Protein AF-A0A9C7PN88-F1 (afdb_monomer_lite)

pLDDT: mean 85.91, std 11.96, range [39.34, 94.69]

Sequence (88 aa):
MVFLAIEAALATATRKRNREDIEVRVSIDQETGDYEAFRQWEIVDDDADLESPTSQMTWLLQYQLSGVAHEVGGFVEEPLEVWQSLAQ

Structure (mmCIF, N/CA/C/O backbone):
data_AF-A0A9C7PN88-F1
#
_entry.id   AF-A0A9C7PN88-F1
#
loop_
_atom_site.group_PDB
_atom_site.id
_atom_site.type_symbol
_atom_site.label_atom_id
_atom_site.label_alt_id
_atom_site.label_comp_id
_atom_site.label_asym_id
_atom_site.label_entity_id
_atom_site.label_seq_id
_atom_site.pdbx_PDB_ins_code
_atom_site.Cartn_x
_atom_site.Cartn_y
_atom_site.Cartn_z
_atom_site.occupancy
_atom_site.B_iso_or_equiv
_atom_site.auth_seq_id
_atom_site.auth_comp_id
_atom_site.auth_asym_id
_atom_site.auth_atom_id
_atom_site.pdbx_PDB_model_num
ATOM 1 N N . MET A 1 1 ? -16.063 12.570 -0.872 1.00 63.72 1 MET A N 1
ATOM 2 C CA . MET A 1 1 ? -14.861 13.402 -0.611 1.00 63.72 1 MET A CA 1
ATOM 3 C C . MET A 1 1 ? -14.363 13.317 0.832 1.00 63.72 1 MET A C 1
ATOM 5 O O . MET A 1 1 ? -13.159 13.399 1.006 1.00 63.72 1 MET A O 1
ATOM 9 N N . VAL A 1 2 ? -15.220 13.127 1.849 1.00 81.81 2 VAL A N 1
ATOM 10 C CA . VAL A 1 2 ? -14.772 13.017 3.257 1.00 81.81 2 VAL A CA 1
ATOM 11 C C . VAL A 1 2 ? -13.895 11.781 3.498 1.00 81.81 2 VAL A C 1
ATOM 13 O O . VAL A 1 2 ? -12.788 11.929 4.000 1.00 81.81 2 VAL A O 1
ATOM 16 N N . PHE A 1 3 ? -14.333 10.593 3.070 1.00 84.00 3 PHE A N 1
ATOM 17 C CA . PHE A 1 3 ? -13.578 9.351 3.285 1.00 84.00 3 PHE A CA 1
ATOM 18 C C . PHE A 1 3 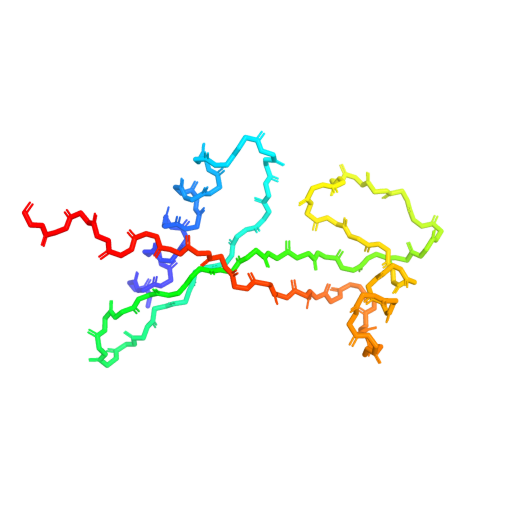? -12.191 9.362 2.637 1.00 84.00 3 PHE A C 1
ATOM 20 O O . PHE A 1 3 ? -11.226 9.094 3.332 1.00 84.00 3 PHE A O 1
ATOM 27 N N . LEU A 1 4 ? -12.064 9.829 1.389 1.00 87.00 4 LEU A N 1
ATOM 28 C CA . LEU A 1 4 ? -10.765 9.960 0.706 1.00 87.00 4 LEU A CA 1
ATOM 29 C C . LEU A 1 4 ? -9.740 10.783 1.507 1.00 87.00 4 LEU A C 1
ATOM 31 O O . LEU A 1 4 ? -8.561 10.444 1.563 1.00 87.00 4 LEU A O 1
ATOM 35 N N . ALA A 1 5 ? -10.180 11.876 2.138 1.00 91.19 5 ALA A N 1
ATOM 36 C CA . ALA A 1 5 ? -9.296 12.701 2.957 1.00 91.19 5 ALA A CA 1
ATOM 37 C C . ALA A 1 5 ? -8.889 11.988 4.258 1.00 91.19 5 ALA A C 1
ATOM 39 O O . ALA A 1 5 ? -7.747 12.120 4.700 1.00 91.19 5 ALA A O 1
ATOM 40 N N . ILE A 1 6 ? -9.806 11.224 4.857 1.00 90.44 6 ILE A N 1
ATOM 41 C CA . ILE A 1 6 ? -9.542 10.435 6.066 1.00 90.44 6 ILE A CA 1
ATOM 42 C C . ILE A 1 6 ? -8.609 9.262 5.743 1.00 90.44 6 ILE A C 1
ATOM 44 O O . ILE A 1 6 ? -7.632 9.063 6.457 1.00 90.44 6 ILE A O 1
ATOM 48 N N . GLU A 1 7 ? -8.842 8.544 4.646 1.00 91.94 7 GLU A N 1
ATOM 49 C CA . GLU A 1 7 ? -7.976 7.474 4.138 1.00 91.94 7 GLU A CA 1
ATOM 50 C C . GLU A 1 7 ? -6.556 7.984 3.900 1.00 91.94 7 GLU A C 1
ATOM 52 O O . GLU A 1 7 ? -5.600 7.403 4.410 1.00 91.94 7 GLU A O 1
ATOM 57 N N . ALA A 1 8 ? -6.402 9.122 3.214 1.00 90.94 8 ALA A N 1
ATOM 58 C CA . ALA A 1 8 ? -5.094 9.731 2.982 1.00 90.94 8 ALA A CA 1
ATOM 59 C C . ALA A 1 8 ? -4.389 10.138 4.291 1.00 90.94 8 ALA A C 1
ATOM 61 O O . ALA A 1 8 ? -3.170 9.975 4.435 1.00 90.94 8 ALA A O 1
ATOM 62 N N . ALA A 1 9 ? -5.145 10.655 5.266 1.00 91.31 9 ALA A N 1
ATOM 63 C CA . ALA A 1 9 ? -4.612 11.009 6.577 1.00 91.31 9 ALA A CA 1
ATOM 64 C C . ALA A 1 9 ? -4.167 9.768 7.369 1.00 91.31 9 ALA A C 1
ATOM 66 O O . ALA A 1 9 ? -3.063 9.762 7.919 1.00 91.31 9 ALA A O 1
ATOM 67 N N . LEU A 1 10 ? -4.988 8.713 7.391 1.00 90.00 10 LEU A N 1
ATOM 68 C CA . LEU A 1 10 ? -4.679 7.439 8.043 1.00 90.00 10 LEU A CA 1
ATOM 69 C C . LEU A 1 10 ? -3.478 6.760 7.383 1.00 90.00 10 LEU A C 1
ATOM 71 O O . LEU A 1 10 ? -2.552 6.371 8.090 1.00 90.00 10 LEU A O 1
ATOM 75 N N . ALA A 1 11 ? -3.429 6.708 6.051 1.00 90.69 11 ALA A N 1
ATOM 76 C CA . ALA A 1 11 ? -2.285 6.200 5.300 1.00 90.69 11 ALA A CA 1
ATOM 77 C C . ALA A 1 11 ? -0.999 6.932 5.699 1.00 90.69 11 ALA A C 1
ATOM 79 O O . ALA A 1 11 ? -0.013 6.307 6.078 1.00 90.69 11 ALA A O 1
ATOM 80 N N . THR A 1 12 ? -1.030 8.267 5.732 1.00 89.12 12 THR A N 1
ATOM 81 C CA . THR A 1 12 ? 0.124 9.078 6.148 1.00 89.12 12 THR A CA 1
ATOM 82 C C . THR A 1 12 ? 0.539 8.805 7.596 1.00 89.12 12 THR A C 1
ATOM 84 O O . THR A 1 12 ? 1.733 8.745 7.894 1.00 89.12 12 THR A O 1
ATOM 87 N N . ALA A 1 13 ? -0.420 8.646 8.510 1.00 88.81 13 ALA A N 1
ATOM 88 C CA . ALA A 1 13 ? -0.134 8.327 9.905 1.00 88.81 13 ALA A CA 1
ATOM 89 C C . ALA A 1 13 ? 0.490 6.929 10.057 1.00 88.81 13 ALA A C 1
ATOM 91 O O . ALA A 1 13 ? 1.454 6.773 10.808 1.00 88.81 13 ALA A O 1
ATOM 92 N N . THR A 1 14 ? -0.017 5.938 9.322 1.00 86.69 14 THR A N 1
ATOM 93 C CA . THR A 1 14 ? 0.510 4.568 9.301 1.00 86.69 14 THR A CA 1
ATOM 94 C C . THR A 1 14 ? 1.907 4.521 8.690 1.00 86.69 14 THR A C 1
ATOM 96 O O . THR A 1 14 ? 2.801 3.937 9.300 1.00 86.69 14 THR A O 1
ATOM 99 N N . ARG A 1 15 ? 2.147 5.222 7.570 1.00 87.19 15 ARG A N 1
ATOM 100 C CA . ARG A 1 15 ? 3.489 5.370 6.982 1.00 87.19 15 ARG A CA 1
ATOM 101 C C . ARG A 1 15 ? 4.486 5.924 7.990 1.00 87.19 15 ARG A C 1
ATOM 103 O O . ARG A 1 15 ? 5.497 5.293 8.242 1.00 87.19 15 ARG A O 1
ATOM 110 N N . LYS A 1 16 ? 4.160 7.037 8.659 1.00 84.81 16 LYS A N 1
ATOM 111 C CA . LYS A 1 16 ? 5.042 7.665 9.665 1.00 84.81 16 LYS A CA 1
ATOM 112 C C . LYS A 1 16 ? 5.360 6.774 10.868 1.00 84.81 16 LYS A C 1
ATOM 114 O O . LYS A 1 16 ? 6.372 6.989 11.530 1.00 84.81 16 LYS A O 1
ATOM 119 N N . ARG A 1 17 ? 4.475 5.834 11.209 1.00 81.94 17 ARG A N 1
ATOM 120 C CA . ARG A 1 17 ? 4.707 4.872 12.297 1.00 81.94 17 ARG A CA 1
ATOM 121 C C . ARG A 1 17 ? 5.667 3.758 11.880 1.00 81.94 17 ARG A C 1
ATOM 123 O O . ARG A 1 17 ? 6.371 3.236 12.743 1.00 81.94 17 ARG A O 1
ATOM 130 N N . ASN A 1 18 ? 5.723 3.437 10.591 1.00 79.75 18 ASN A N 1
ATOM 131 C CA . ASN A 1 18 ? 6.677 2.489 10.036 1.00 79.75 18 ASN A CA 1
ATOM 132 C C . ASN A 1 18 ? 8.003 3.188 9.726 1.00 79.75 18 ASN A C 1
ATOM 134 O O . ASN A 1 18 ? 8.054 4.240 9.100 1.00 79.75 18 ASN A O 1
ATOM 138 N N . ARG A 1 19 ? 9.110 2.605 10.189 1.00 71.62 19 ARG A N 1
ATOM 139 C CA . ARG A 1 19 ? 10.449 3.203 10.031 1.00 71.62 19 ARG A CA 1
ATOM 140 C C . ARG A 1 19 ? 11.022 3.049 8.624 1.00 71.62 19 ARG A C 1
ATOM 142 O O . ARG A 1 19 ? 12.024 3.680 8.315 1.00 71.62 19 ARG A O 1
ATOM 149 N N . GLU A 1 20 ? 10.405 2.197 7.819 1.00 77.88 20 GLU A N 1
ATOM 150 C CA . GLU A 1 20 ? 10.902 1.763 6.516 1.00 77.88 20 GLU A CA 1
ATOM 151 C C . GLU A 1 20 ? 10.341 2.597 5.354 1.00 77.88 20 GLU A C 1
ATOM 153 O O . GLU A 1 20 ? 10.558 2.233 4.213 1.00 77.88 20 GLU A O 1
ATOM 158 N N . ASP A 1 21 ? 9.631 3.703 5.609 1.00 82.19 21 ASP A N 1
ATOM 159 C CA . ASP A 1 21 ? 9.055 4.565 4.554 1.00 82.19 21 ASP A CA 1
ATOM 160 C C . ASP A 1 21 ? 8.267 3.768 3.496 1.00 82.19 21 ASP A C 1
ATOM 162 O O . ASP A 1 21 ? 8.455 3.891 2.292 1.00 82.19 21 A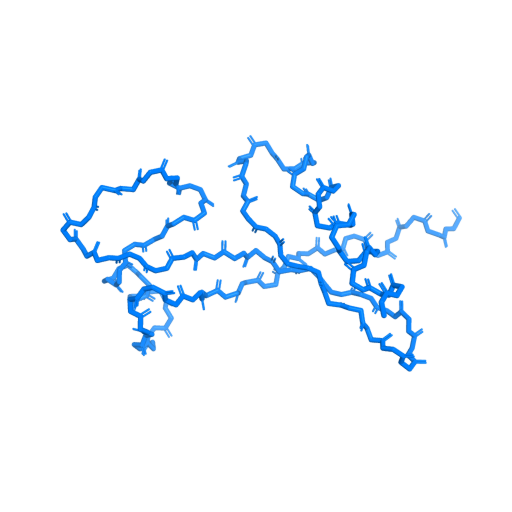SP A O 1
ATOM 166 N N . ILE A 1 22 ? 7.425 2.852 3.971 1.00 90.38 22 ILE A N 1
ATOM 167 C CA . ILE A 1 22 ? 6.601 2.013 3.101 1.00 90.38 22 ILE A CA 1
ATOM 168 C C . ILE A 1 22 ? 5.485 2.838 2.459 1.00 90.38 22 ILE A C 1
ATOM 170 O O . ILE A 1 22 ? 5.017 3.811 3.055 1.00 90.38 22 ILE A O 1
ATOM 174 N N . GLU A 1 23 ? 4.965 2.384 1.319 1.00 93.31 23 GLU A N 1
ATOM 175 C CA . GLU A 1 23 ? 3.702 2.908 0.806 1.00 93.31 23 GLU A CA 1
ATOM 176 C C . GLU A 1 23 ? 2.499 2.198 1.421 1.00 93.31 23 GLU A C 1
ATOM 178 O O . GLU A 1 23 ? 2.509 0.986 1.647 1.00 93.31 23 GLU A O 1
ATOM 183 N N . VAL A 1 24 ? 1.463 2.979 1.739 1.00 92.88 24 VAL A N 1
ATOM 184 C CA . VAL A 1 24 ? 0.264 2.491 2.433 1.00 92.88 24 VAL A CA 1
ATOM 185 C C . VAL A 1 24 ? -0.987 3.042 1.773 1.00 92.88 24 VAL A C 1
ATOM 187 O O . VAL A 1 24 ? -1.132 4.257 1.625 1.00 92.88 24 VAL A O 1
ATOM 190 N N . ARG A 1 25 ? -1.940 2.154 1.489 1.00 93.31 25 ARG A N 1
ATOM 191 C CA . ARG A 1 25 ? -3.325 2.506 1.173 1.00 93.31 25 ARG A CA 1
ATOM 192 C C . ARG A 1 25 ? -4.221 2.167 2.351 1.00 93.31 25 ARG A C 1
ATOM 194 O O . ARG A 1 25 ? -4.055 1.135 2.992 1.00 93.31 25 ARG A O 1
ATOM 201 N N . VAL A 1 26 ? -5.185 3.035 2.622 1.00 92.81 26 VAL A N 1
ATOM 202 C CA . VAL A 1 26 ? -6.272 2.759 3.563 1.00 92.81 26 VAL A CA 1
ATOM 203 C C . VAL A 1 26 ? -7.577 2.762 2.787 1.00 92.81 26 VAL A C 1
ATOM 205 O O . VAL A 1 26 ? -7.765 3.609 1.916 1.00 92.81 26 VAL A O 1
ATOM 208 N N . SER A 1 27 ? -8.445 1.806 3.095 1.00 92.81 27 SER A N 1
ATOM 209 C CA . SER A 1 27 ? -9.793 1.705 2.544 1.00 92.81 27 SER A CA 1
ATOM 210 C C . SER A 1 27 ? -10.780 1.725 3.700 1.00 92.81 27 SER A C 1
ATOM 212 O O . SER A 1 27 ? -10.631 0.933 4.629 1.00 92.81 27 SER A O 1
ATOM 214 N N . ILE A 1 28 ? -11.756 2.629 3.659 1.00 90.62 28 ILE A N 1
ATOM 215 C CA . ILE A 1 28 ? -12.825 2.719 4.657 1.00 90.62 28 ILE A CA 1
ATOM 216 C C . ILE A 1 28 ? -14.109 2.140 4.067 1.00 90.62 28 ILE A C 1
ATOM 218 O O . ILE A 1 28 ? -14.567 2.567 3.003 1.00 90.62 28 ILE A O 1
ATOM 222 N N . ASP A 1 29 ? -14.716 1.200 4.784 1.00 89.69 29 ASP A N 1
ATOM 223 C CA . ASP A 1 29 ? -16.064 0.730 4.501 1.00 89.69 29 ASP A CA 1
ATOM 224 C C . ASP A 1 29 ? -17.067 1.850 4.828 1.00 89.69 29 ASP A C 1
ATOM 226 O O . ASP A 1 29 ? -17.134 2.357 5.949 1.00 89.69 29 ASP A O 1
ATOM 230 N N . GLN A 1 30 ? -17.832 2.289 3.828 1.00 86.88 30 GLN A N 1
ATOM 231 C CA . GLN A 1 30 ? -18.761 3.414 3.982 1.00 86.88 30 GLN A CA 1
ATOM 232 C C . GLN A 1 30 ? -20.043 3.046 4.739 1.00 86.88 30 GLN A C 1
ATOM 234 O O . GLN A 1 30 ? -20.760 3.948 5.176 1.00 86.88 30 GLN A O 1
ATOM 239 N N . GLU A 1 31 ? -20.350 1.757 4.869 1.00 88.25 31 GLU A N 1
ATOM 240 C CA . GLU A 1 31 ? -21.531 1.256 5.566 1.00 88.25 31 GLU A CA 1
ATOM 241 C C . GLU A 1 31 ? -21.231 1.017 7.048 1.00 88.25 31 GLU A C 1
ATOM 243 O O . GLU A 1 31 ? -22.035 1.405 7.900 1.00 88.25 31 GLU A O 1
ATOM 248 N N . THR A 1 32 ? -20.075 0.424 7.367 1.00 87.69 32 THR A N 1
ATOM 249 C CA . THR A 1 32 ? -19.698 0.104 8.756 1.00 87.69 32 THR A CA 1
ATOM 250 C C . THR A 1 32 ? -18.822 1.172 9.408 1.00 87.69 32 THR A C 1
ATOM 252 O O . THR A 1 32 ? -18.887 1.365 10.622 1.00 87.69 32 THR A O 1
ATOM 255 N N . GLY A 1 33 ? -18.034 1.904 8.616 1.00 84.19 33 GLY A N 1
ATOM 256 C CA . GLY A 1 33 ? -17.012 2.832 9.102 1.00 84.19 33 GLY A CA 1
ATOM 257 C C . GLY A 1 33 ? -15.700 2.157 9.510 1.00 84.19 33 GLY A C 1
ATOM 258 O O . GLY A 1 33 ? -14.786 2.852 9.963 1.00 84.19 33 GLY A O 1
ATOM 259 N N . ASP A 1 34 ? -15.591 0.836 9.352 1.00 87.50 34 ASP A N 1
ATOM 260 C CA . ASP A 1 34 ? -14.341 0.113 9.563 1.00 87.50 34 ASP A CA 1
ATOM 261 C C . ASP A 1 34 ? -13.322 0.479 8.489 1.00 87.50 34 ASP A C 1
ATOM 263 O O . ASP A 1 34 ? -13.669 0.890 7.381 1.00 87.50 34 ASP A O 1
ATOM 267 N N . TYR A 1 35 ? -12.041 0.332 8.816 1.00 89.00 35 TYR A N 1
ATOM 268 C CA . TYR A 1 35 ? -10.978 0.567 7.854 1.00 89.00 35 TYR A CA 1
ATOM 269 C C . TYR A 1 35 ? -9.949 -0.547 7.868 1.00 89.00 35 TYR A C 1
ATOM 271 O O . TYR A 1 35 ? -9.604 -1.103 8.914 1.00 89.00 35 TYR A O 1
ATOM 279 N N . GLU A 1 36 ? -9.416 -0.800 6.684 1.00 91.75 36 GLU A N 1
ATOM 280 C CA . GLU A 1 36 ? -8.317 -1.718 6.448 1.00 91.75 36 GLU A CA 1
ATOM 281 C C . GLU A 1 36 ? -7.132 -0.932 5.892 1.00 91.75 36 GLU A C 1
ATOM 283 O O . GLU A 1 36 ? -7.301 0.043 5.151 1.00 91.75 36 GLU A O 1
ATOM 288 N N . ALA A 1 37 ? -5.922 -1.334 6.273 1.00 92.12 37 ALA A N 1
ATOM 289 C CA . ALA A 1 37 ? -4.693 -0.765 5.744 1.00 92.12 37 ALA A CA 1
ATOM 290 C C . ALA A 1 37 ? -3.927 -1.835 4.977 1.00 92.12 37 ALA A C 1
ATOM 292 O O . ALA A 1 37 ? -3.835 -2.983 5.407 1.00 92.12 37 ALA A O 1
ATOM 293 N N . PHE A 1 38 ? -3.328 -1.427 3.871 1.00 93.12 38 PHE A N 1
ATOM 294 C CA . PHE A 1 38 ? -2.573 -2.287 2.982 1.00 93.12 38 PHE A CA 1
ATOM 295 C C . PHE A 1 38 ? -1.232 -1.634 2.708 1.00 93.12 38 PHE A C 1
ATOM 297 O O . PHE A 1 38 ? -1.170 -0.437 2.420 1.00 93.12 38 PHE A O 1
ATOM 304 N N . ARG A 1 39 ? -0.158 -2.412 2.785 1.00 92.94 39 ARG A N 1
ATOM 305 C CA . ARG A 1 39 ? 1.122 -2.025 2.213 1.00 92.94 39 ARG A CA 1
ATOM 306 C C . ARG A 1 39 ? 1.010 -2.171 0.707 1.00 92.94 39 ARG A C 1
ATOM 308 O O . ARG A 1 39 ? 0.535 -3.200 0.234 1.00 92.94 39 ARG A O 1
ATOM 315 N N . GLN A 1 40 ? 1.448 -1.157 -0.022 1.00 93.69 40 GLN A N 1
ATOM 316 C CA . GLN A 1 40 ? 1.521 -1.212 -1.472 1.00 93.69 40 GLN A CA 1
ATOM 317 C C . GLN A 1 40 ? 2.962 -1.347 -1.930 1.00 93.69 40 GLN A C 1
ATOM 319 O O . GLN A 1 40 ? 3.861 -0.685 -1.407 1.00 93.69 40 GLN A O 1
ATOM 324 N N . TRP A 1 41 ? 3.138 -2.193 -2.933 1.00 94.19 41 TRP A N 1
ATOM 325 C CA . TRP A 1 41 ? 4.380 -2.347 -3.659 1.00 94.19 41 TRP A CA 1
ATOM 326 C C . TRP A 1 41 ? 4.140 -2.044 -5.126 1.00 94.19 41 TRP A C 1
ATOM 328 O O . TRP A 1 41 ? 3.339 -2.724 -5.765 1.00 94.19 41 TRP A O 1
ATOM 338 N N . GLU A 1 42 ? 4.819 -1.037 -5.655 1.00 94.44 42 GLU A N 1
ATOM 339 C CA . GLU A 1 42 ? 4.857 -0.784 -7.090 1.00 94.44 42 GLU A CA 1
ATOM 340 C C . GLU A 1 42 ? 5.741 -1.833 -7.766 1.00 94.44 42 GLU A C 1
ATOM 342 O O . GLU A 1 42 ? 6.853 -2.129 -7.317 1.00 94.44 42 GLU A O 1
ATOM 347 N N . ILE A 1 43 ? 5.228 -2.411 -8.845 1.00 94.44 43 ILE A N 1
ATOM 348 C 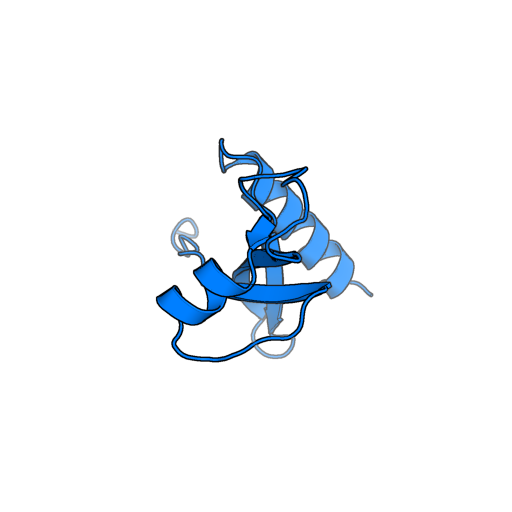CA . ILE A 1 43 ? 5.956 -3.396 -9.630 1.00 94.44 43 ILE A CA 1
ATOM 349 C C . ILE A 1 43 ? 6.761 -2.652 -10.675 1.00 94.44 43 ILE A C 1
ATOM 351 O O . ILE A 1 43 ? 6.196 -2.023 -11.568 1.00 94.44 43 ILE A O 1
ATOM 355 N N . VAL A 1 44 ? 8.076 -2.775 -10.605 1.00 94.69 44 VAL A N 1
ATOM 356 C CA . VAL A 1 44 ? 8.972 -2.222 -11.616 1.00 94.69 44 VAL A CA 1
ATOM 357 C C . VAL A 1 44 ? 9.558 -3.328 -12.484 1.00 94.69 44 VAL A C 1
ATOM 359 O O . VAL A 1 44 ? 9.494 -4.515 -12.150 1.00 94.69 44 VAL A O 1
ATOM 362 N N . ASP A 1 45 ? 10.093 -2.931 -13.634 1.00 94.12 45 ASP A N 1
ATOM 363 C CA . ASP A 1 45 ? 10.807 -3.845 -14.521 1.00 94.12 45 ASP A CA 1
ATOM 364 C C . ASP A 1 45 ? 12.034 -4.440 -13.803 1.00 94.12 45 ASP A C 1
ATOM 366 O O . ASP A 1 45 ? 12.603 -3.815 -12.908 1.00 94.12 45 ASP A O 1
ATOM 370 N N . ASP A 1 46 ? 12.444 -5.648 -14.182 1.00 91.62 46 ASP A N 1
ATOM 371 C CA . ASP A 1 46 ? 13.594 -6.319 -13.569 1.00 91.62 46 ASP A CA 1
ATOM 372 C C . ASP A 1 46 ? 14.922 -5.608 -13.873 1.00 91.62 46 ASP A C 1
ATOM 374 O O . ASP A 1 46 ? 15.864 -5.712 -13.086 1.00 91.62 46 ASP A O 1
ATOM 378 N N . ASP A 1 47 ? 14.979 -4.855 -1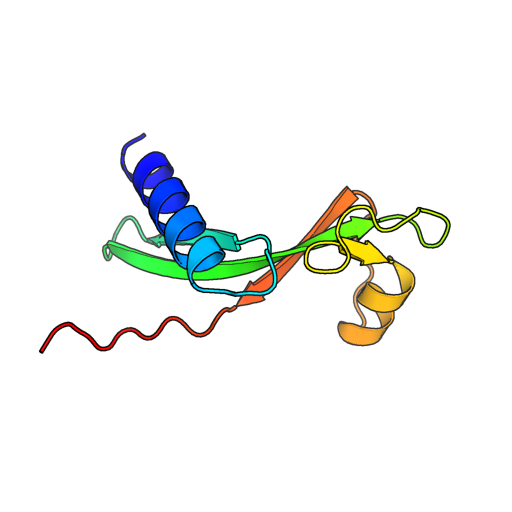4.975 1.00 91.88 47 ASP A N 1
ATOM 379 C CA . ASP A 1 47 ? 16.141 -4.044 -15.356 1.00 91.88 47 ASP A CA 1
ATOM 380 C C . ASP A 1 47 ? 16.076 -2.596 -14.817 1.00 91.88 47 ASP A C 1
ATOM 382 O O . ASP A 1 47 ? 16.977 -1.795 -15.085 1.00 91.88 47 ASP A O 1
ATOM 386 N N . ALA A 1 48 ? 15.020 -2.229 -14.079 1.00 89.50 48 ALA A N 1
ATOM 387 C CA . ALA A 1 48 ? 14.866 -0.895 -13.502 1.00 89.50 48 ALA A CA 1
ATOM 388 C C . ALA A 1 48 ? 15.570 -0.768 -12.140 1.00 89.50 48 ALA A C 1
ATOM 390 O O . ALA A 1 48 ? 15.546 -1.677 -11.309 1.00 89.50 48 ALA A O 1
ATOM 391 N N . ASP A 1 49 ? 16.151 0.404 -11.877 1.00 89.88 49 ASP A N 1
ATOM 392 C CA . ASP A 1 49 ? 16.661 0.735 -10.548 1.00 89.88 49 ASP A CA 1
ATOM 393 C C . ASP A 1 49 ? 15.494 0.936 -9.565 1.00 89.88 49 ASP A C 1
ATOM 395 O O . ASP A 1 49 ? 14.548 1.674 -9.847 1.00 89.88 49 ASP A O 1
ATOM 399 N N . LEU A 1 50 ? 15.579 0.313 -8.383 1.00 89.94 50 LEU A N 1
ATOM 400 C CA . LEU A 1 50 ? 14.622 0.544 -7.298 1.00 89.94 50 LEU A CA 1
ATOM 401 C C . LEU A 1 50 ? 14.893 1.913 -6.664 1.00 89.94 50 LEU A C 1
ATOM 403 O O . LEU A 1 50 ? 15.777 2.048 -5.814 1.00 89.94 50 LEU A O 1
ATOM 407 N N . GLU A 1 51 ? 14.118 2.923 -7.047 1.00 89.25 51 GLU A N 1
ATOM 408 C CA . GLU A 1 51 ? 14.162 4.250 -6.427 1.00 89.25 51 GLU A CA 1
ATOM 409 C C . GLU A 1 51 ? 13.752 4.191 -4.950 1.00 89.25 51 GLU A C 1
ATOM 411 O O . GLU A 1 51 ? 14.292 4.924 -4.120 1.00 89.25 51 GLU A O 1
ATOM 416 N N . SER A 1 52 ? 12.819 3.297 -4.612 1.00 89.38 52 SER A N 1
ATOM 417 C CA . SER A 1 52 ? 12.319 3.092 -3.250 1.00 89.38 52 SER A CA 1
ATOM 418 C C . SER A 1 52 ? 12.248 1.599 -2.908 1.00 89.38 52 SER A C 1
ATOM 420 O O . SER A 1 52 ? 11.199 0.976 -3.054 1.00 89.38 52 SER A O 1
ATOM 422 N N . PRO A 1 53 ? 13.335 0.993 -2.391 1.00 89.00 53 PRO A N 1
ATOM 423 C CA . PRO A 1 53 ? 13.405 -0.450 -2.115 1.00 89.00 53 PRO A CA 1
ATOM 424 C C . PRO A 1 53 ? 12.376 -0.976 -1.102 1.00 89.00 53 PRO A C 1
ATOM 426 O O . PRO A 1 53 ? 12.216 -2.181 -0.935 1.00 89.00 53 PRO A O 1
ATOM 429 N N . THR A 1 54 ? 11.715 -0.081 -0.369 1.00 90.31 54 THR A N 1
ATOM 430 C CA . THR A 1 54 ? 10.724 -0.399 0.663 1.00 90.31 54 THR A CA 1
ATOM 431 C C . THR A 1 54 ? 9.280 -0.289 0.168 1.00 90.31 54 THR A C 1
ATOM 433 O O . THR A 1 54 ? 8.368 -0.745 0.864 1.00 90.31 54 THR A O 1
ATOM 436 N N . SER A 1 55 ? 9.063 0.263 -1.026 1.00 91.69 55 SER A N 1
ATOM 437 C CA . SER A 1 55 ? 7.753 0.402 -1.676 1.00 91.69 55 SER A CA 1
ATOM 438 C C . SER A 1 55 ? 7.750 -0.050 -3.139 1.00 91.69 55 SER A C 1
ATOM 440 O O . SER A 1 55 ? 6.703 -0.017 -3.777 1.00 91.69 55 SER A O 1
ATOM 442 N N . GLN A 1 56 ? 8.882 -0.526 -3.662 1.00 94.00 56 GLN A N 1
ATOM 443 C CA . GLN A 1 56 ? 9.019 -1.080 -5.006 1.00 94.00 56 GLN A CA 1
ATOM 444 C C . GLN A 1 56 ? 9.566 -2.506 -4.950 1.00 94.00 56 GLN A C 1
ATOM 446 O O . GLN A 1 56 ? 10.394 -2.842 -4.101 1.00 94.00 56 GLN A O 1
ATOM 451 N N . MET A 1 57 ? 9.111 -3.344 -5.876 1.00 93.00 57 MET A N 1
ATOM 452 C CA . MET A 1 57 ? 9.647 -4.683 -6.103 1.00 93.00 57 MET A CA 1
ATOM 453 C C . MET A 1 57 ? 9.749 -4.961 -7.597 1.00 93.00 57 MET A C 1
ATOM 455 O O . MET A 1 57 ? 8.954 -4.450 -8.383 1.00 93.00 57 MET A O 1
ATOM 459 N N . THR A 1 58 ? 10.709 -5.792 -7.996 1.00 94.50 58 THR A N 1
ATOM 460 C CA . THR A 1 58 ? 10.811 -6.184 -9.401 1.00 94.50 58 THR A CA 1
ATOM 461 C C . THR A 1 58 ? 9.728 -7.195 -9.766 1.00 94.50 58 THR A C 1
ATOM 463 O O . THR A 1 58 ? 9.237 -7.953 -8.917 1.00 94.50 58 THR A O 1
ATOM 466 N N . TRP A 1 59 ? 9.371 -7.226 -11.045 1.00 92.56 59 TRP A N 1
ATOM 467 C CA . TRP A 1 59 ? 8.382 -8.148 -11.589 1.00 92.56 59 TRP A CA 1
ATOM 468 C C . TRP A 1 59 ? 8.701 -9.620 -11.290 1.00 92.56 59 TRP A C 1
ATOM 470 O O . TRP A 1 59 ? 7.827 -10.370 -10.848 1.00 92.56 59 TRP A O 1
ATOM 480 N N . LEU A 1 60 ? 9.959 -10.044 -11.448 1.00 91.69 60 LEU A N 1
ATOM 481 C CA . LEU A 1 60 ? 10.360 -11.421 -11.166 1.00 91.69 60 LEU A CA 1
ATOM 482 C C . LEU A 1 60 ? 10.195 -11.777 -9.686 1.00 91.69 60 LEU A C 1
ATOM 484 O O . LEU A 1 60 ? 9.695 -12.860 -9.373 1.00 91.69 60 LEU A O 1
ATOM 488 N N . LEU A 1 61 ? 10.592 -10.881 -8.775 1.00 90.56 61 LEU A N 1
ATOM 489 C CA . LEU A 1 61 ? 10.444 -11.099 -7.334 1.00 90.56 61 LEU A CA 1
ATOM 490 C C . LEU A 1 61 ? 8.964 -11.222 -6.952 1.00 90.56 61 LEU A C 1
ATOM 492 O O . LEU A 1 61 ? 8.575 -12.150 -6.242 1.00 90.56 61 LEU A O 1
ATOM 496 N N . GLN A 1 62 ? 8.135 -10.319 -7.471 1.00 91.62 62 GLN A N 1
ATOM 497 C CA . GLN A 1 62 ? 6.688 -10.335 -7.287 1.00 91.62 62 GLN A CA 1
ATOM 498 C C . GLN A 1 62 ? 6.074 -11.680 -7.720 1.00 91.62 62 GLN A C 1
ATOM 500 O O . GLN A 1 62 ? 5.315 -12.303 -6.963 1.00 91.62 62 GLN A O 1
ATOM 505 N N . TYR A 1 63 ? 6.424 -12.151 -8.920 1.00 89.81 63 TYR A N 1
ATOM 506 C CA . TYR A 1 63 ? 5.931 -13.412 -9.473 1.00 89.81 63 TYR A CA 1
ATOM 507 C C . TYR A 1 63 ? 6.374 -14.616 -8.633 1.00 89.81 63 TYR A C 1
ATOM 509 O O . TYR A 1 63 ? 5.595 -15.540 -8.407 1.00 89.81 63 TYR A O 1
ATOM 517 N N . GLN A 1 64 ? 7.606 -14.600 -8.119 1.00 90.12 64 GLN A N 1
ATOM 518 C CA . GLN A 1 64 ? 8.126 -15.662 -7.255 1.00 90.12 64 GLN A CA 1
ATOM 519 C C . GLN A 1 64 ? 7.407 -15.747 -5.903 1.00 90.12 64 GLN A C 1
ATOM 521 O O . GLN A 1 64 ? 7.216 -16.852 -5.394 1.00 90.12 64 GLN A O 1
ATOM 526 N N . LEU A 1 65 ? 7.012 -14.610 -5.323 1.00 86.88 65 LEU A N 1
ATOM 527 C CA . LEU A 1 65 ? 6.336 -14.561 -4.022 1.00 86.88 65 LEU A CA 1
ATOM 528 C C . LEU A 1 65 ? 4.863 -14.978 -4.107 1.00 86.88 65 LEU A C 1
ATOM 530 O O . LEU A 1 65 ? 4.384 -15.732 -3.263 1.00 86.88 65 LEU A O 1
ATOM 534 N N . SER A 1 66 ? 4.146 -14.487 -5.118 1.00 84.50 66 SER A N 1
ATOM 535 C CA . SER A 1 66 ? 2.697 -14.693 -5.248 1.00 84.50 66 SER A CA 1
ATOM 536 C C . SER A 1 66 ? 2.316 -15.884 -6.134 1.00 84.50 66 SER A C 1
ATOM 538 O O . SER A 1 66 ? 1.212 -16.415 -6.016 1.00 84.50 66 SER A O 1
ATOM 540 N N . GLY A 1 67 ? 3.197 -16.288 -7.055 1.00 86.12 67 GLY A N 1
ATOM 541 C CA . GLY A 1 67 ? 2.879 -17.219 -8.141 1.00 86.12 67 GLY A CA 1
ATOM 542 C C . GLY A 1 67 ? 1.943 -16.636 -9.209 1.00 86.12 67 GLY A C 1
ATOM 543 O O . GLY A 1 67 ? 1.516 -17.366 -10.105 1.00 86.12 67 GLY A O 1
ATOM 544 N N . VAL A 1 68 ? 1.606 -15.345 -9.121 1.00 86.00 68 VAL A N 1
ATOM 545 C CA . VAL A 1 68 ? 0.709 -14.637 -10.038 1.00 86.00 68 VAL A CA 1
ATOM 546 C C . VAL A 1 68 ? 1.507 -13.575 -10.775 1.00 86.00 68 VAL A C 1
ATOM 548 O O . VAL A 1 68 ? 2.219 -12.786 -10.161 1.00 86.00 68 VAL A O 1
ATOM 551 N N . ALA A 1 69 ? 1.386 -13.549 -12.100 1.00 83.25 69 ALA A N 1
ATOM 552 C CA . ALA A 1 69 ? 2.001 -12.514 -12.918 1.00 83.25 69 ALA A CA 1
ATOM 553 C C . ALA A 1 69 ? 1.139 -11.249 -12.861 1.00 83.25 69 ALA A C 1
ATOM 555 O O . ALA A 1 69 ? 0.021 -11.239 -13.379 1.00 83.25 69 ALA A O 1
ATOM 556 N N . HIS A 1 70 ? 1.656 -10.202 -12.225 1.00 88.38 70 HIS A N 1
ATOM 557 C CA . HIS A 1 70 ? 1.053 -8.871 -12.264 1.00 88.38 70 HIS A CA 1
ATOM 558 C C . HIS A 1 70 ? 1.696 -8.022 -13.372 1.00 88.38 70 HIS A C 1
ATOM 560 O O . HIS A 1 70 ? 2.692 -8.421 -13.970 1.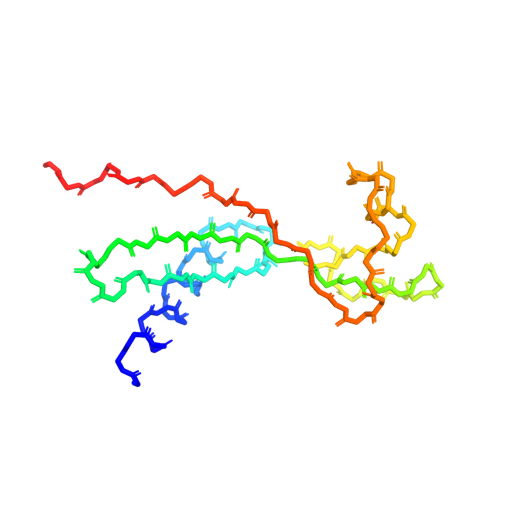00 88.38 70 HIS A O 1
ATOM 566 N N . GLU A 1 71 ? 1.113 -6.872 -13.701 1.00 89.81 71 GLU A N 1
ATOM 567 C CA . GLU A 1 71 ? 1.666 -5.966 -14.713 1.00 89.81 71 GLU A CA 1
ATOM 568 C C . GLU A 1 71 ? 2.731 -5.029 -14.127 1.00 89.81 71 GLU A C 1
ATOM 570 O O . GLU A 1 71 ? 2.602 -4.556 -12.998 1.00 89.81 71 GLU A O 1
ATOM 575 N N . VAL A 1 72 ? 3.779 -4.744 -14.904 1.00 91.38 72 VAL A N 1
ATOM 576 C CA . VAL A 1 72 ? 4.760 -3.699 -14.568 1.00 91.38 72 VAL A CA 1
ATOM 577 C C . VAL A 1 72 ? 4.067 -2.333 -14.580 1.00 91.38 72 VAL A C 1
ATOM 579 O O . VAL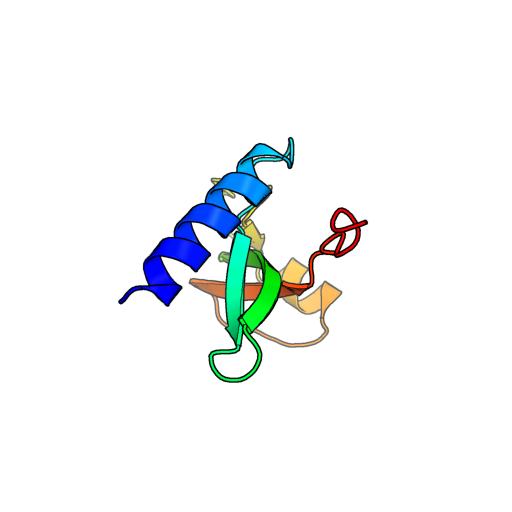 A 1 72 ? 3.269 -2.044 -15.471 1.00 91.38 72 VAL A O 1
ATOM 582 N N . GLY A 1 73 ? 4.360 -1.503 -13.580 1.00 90.62 73 GLY A N 1
ATOM 583 C CA . GLY A 1 73 ? 3.653 -0.257 -13.273 1.00 90.62 73 GLY A CA 1
ATOM 584 C C . GLY A 1 73 ? 2.371 -0.459 -12.456 1.00 90.62 73 GLY A C 1
ATOM 585 O O . GLY A 1 73 ? 1.721 0.516 -12.082 1.00 90.62 73 GLY A O 1
ATOM 586 N N . GLY A 1 74 ? 1.988 -1.711 -12.189 1.00 92.31 74 GLY A N 1
ATOM 587 C CA . GLY A 1 74 ? 0.900 -2.055 -11.285 1.00 92.31 74 GLY A CA 1
ATOM 588 C C . GLY A 1 74 ? 1.328 -2.036 -9.817 1.00 92.31 74 GLY A C 1
ATOM 589 O O . GLY A 1 74 ? 2.490 -1.805 -9.483 1.00 92.31 74 GLY A O 1
ATOM 590 N N . PHE A 1 75 ? 0.375 -2.339 -8.935 1.00 92.25 75 PHE A N 1
ATOM 591 C CA . PHE A 1 75 ? 0.612 -2.428 -7.496 1.00 92.25 75 PHE A CA 1
ATOM 592 C C . PHE A 1 75 ? 0.193 -3.792 -6.951 1.00 92.25 75 PHE A C 1
ATOM 594 O O . PHE A 1 75 ? -0.848 -4.335 -7.331 1.00 92.25 75 PHE A O 1
ATOM 601 N N . VAL A 1 76 ? 0.988 -4.325 -6.026 1.00 92.44 76 VAL A N 1
ATOM 602 C CA . VAL A 1 76 ? 0.602 -5.446 -5.164 1.00 92.44 76 VAL A CA 1
ATOM 603 C C . VAL A 1 76 ? 0.259 -4.906 -3.789 1.00 92.44 76 VAL A C 1
ATOM 605 O O . VAL A 1 76 ? 0.989 -4.084 -3.237 1.00 92.44 76 VAL A O 1
ATOM 608 N N . GLU A 1 77 ? -0.854 -5.377 -3.237 1.00 92.31 77 GLU A N 1
ATOM 609 C CA . GLU A 1 77 ? -1.321 -4.991 -1.911 1.00 92.31 77 GLU A CA 1
ATOM 610 C C . GLU A 1 77 ? -1.141 -6.150 -0.933 1.00 92.31 77 GLU A C 1
ATOM 612 O O . GLU A 1 77 ? -1.592 -7.266 -1.189 1.00 92.31 77 GLU A O 1
ATOM 617 N N . GLU A 1 78 ? -0.519 -5.872 0.207 1.00 89.75 78 GLU A N 1
ATOM 618 C CA . GLU A 1 78 ? -0.427 -6.808 1.324 1.00 89.75 78 GLU A CA 1
ATOM 619 C C . GLU A 1 78 ? -1.164 -6.221 2.532 1.00 89.75 78 GLU A C 1
ATOM 621 O O . GLU A 1 78 ? -0.885 -5.080 2.913 1.00 89.75 78 GLU A O 1
ATOM 626 N N . PRO A 1 79 ? -2.104 -6.952 3.157 1.00 90.25 79 PRO A N 1
ATOM 627 C CA . PRO A 1 79 ? -2.820 -6.445 4.319 1.00 90.25 79 PRO A CA 1
ATOM 628 C C . PRO A 1 79 ? -1.839 -6.180 5.462 1.00 90.25 79 PRO A C 1
ATOM 630 O O . PRO A 1 79 ? -1.067 -7.051 5.868 1.00 90.25 79 PRO A O 1
ATOM 633 N N . LEU A 1 80 ? -1.872 -4.957 5.984 1.00 87.56 80 LEU A N 1
ATOM 634 C CA . LEU A 1 80 ? -1.145 -4.593 7.188 1.00 87.56 80 LEU A CA 1
ATOM 635 C C . LEU A 1 80 ? -1.994 -4.957 8.395 1.00 87.56 80 LEU A C 1
ATOM 637 O O . LEU A 1 80 ? -3.190 -4.671 8.441 1.00 87.56 80 LEU A O 1
ATOM 641 N N . GLU A 1 81 ? -1.358 -5.539 9.407 1.00 78.88 81 GLU A N 1
ATOM 642 C CA . GLU A 1 81 ? -2.027 -5.766 10.679 1.00 78.88 81 GLU A CA 1
ATOM 643 C C . GLU A 1 81 ? -2.325 -4.410 11.333 1.00 78.88 81 GLU A C 1
ATOM 645 O O . GLU A 1 81 ? -1.447 -3.719 11.862 1.00 78.88 81 GLU A O 1
ATOM 650 N N . VAL A 1 82 ? -3.587 -3.995 11.245 1.00 67.00 82 VAL A N 1
ATOM 651 C CA . VAL A 1 82 ? -4.082 -2.804 11.923 1.00 67.00 82 VAL A CA 1
ATOM 652 C C . VAL A 1 82 ? -4.435 -3.210 13.345 1.00 67.00 82 VAL A C 1
ATOM 654 O O . VAL A 1 82 ? -5.380 -3.961 13.577 1.00 67.00 82 VAL A O 1
ATOM 657 N N . TRP A 1 83 ? -3.692 -2.688 14.319 1.00 58.25 83 TRP A N 1
ATOM 658 C CA . TRP A 1 83 ? -4.010 -2.857 15.735 1.00 58.25 83 TRP A CA 1
ATOM 659 C C . TRP A 1 83 ? -5.331 -2.142 16.072 1.00 58.25 83 TRP A C 1
ATOM 661 O O . TRP A 1 83 ? -5.345 -1.000 16.528 1.00 58.25 83 TRP A O 1
ATOM 671 N N . GLN A 1 84 ? -6.457 -2.821 15.859 1.00 53.00 84 GLN A N 1
ATOM 672 C CA . GLN A 1 84 ? -7.828 -2.380 16.155 1.00 53.00 84 GLN A CA 1
ATOM 673 C C . GLN A 1 84 ? -8.154 -2.338 17.670 1.00 53.00 84 GLN A C 1
ATOM 675 O O . GLN A 1 84 ? -9.308 -2.407 18.074 1.00 53.00 84 GLN A O 1
ATOM 680 N N . SER A 1 85 ? -7.165 -2.218 18.562 1.00 46.47 85 SER A N 1
ATOM 681 C CA . SER A 1 85 ? -7.396 -2.193 20.017 1.00 46.47 85 SER A CA 1
ATOM 682 C C . SER A 1 85 ? -6.692 -1.025 20.696 1.00 46.47 85 SER A C 1
ATOM 684 O O . SER A 1 85 ? -5.669 -1.205 21.342 1.00 46.47 85 SER A O 1
ATOM 686 N N . LEU A 1 86 ? -7.269 0.173 20.581 1.00 44.28 86 LEU A N 1
ATOM 687 C CA . LEU A 1 86 ? -7.085 1.264 21.555 1.00 44.28 86 LEU A CA 1
ATOM 688 C C . LEU A 1 86 ? -8.388 2.054 21.790 1.00 44.28 86 LEU A C 1
ATOM 690 O O . LEU A 1 86 ? -8.361 3.247 22.080 1.00 44.28 86 LEU A O 1
ATOM 694 N N . ALA A 1 87 ? -9.535 1.385 21.679 1.00 40.56 87 ALA A N 1
ATOM 695 C CA . ALA A 1 87 ? -10.813 1.901 22.160 1.00 40.56 87 ALA A CA 1
ATOM 696 C C . ALA A 1 87 ? -11.317 1.030 23.325 1.00 40.56 87 ALA A C 1
ATOM 698 O O . ALA A 1 87 ? -12.315 0.328 23.194 1.00 40.56 87 ALA A O 1
ATOM 699 N N . GLN A 1 88 ? -10.585 1.041 24.443 1.00 39.34 88 GLN A N 1
ATOM 700 C CA . GLN A 1 88 ? -11.098 0.690 25.774 1.00 39.34 88 GLN A CA 1
ATOM 701 C C . GLN A 1 88 ? -10.555 1.688 26.791 1.00 39.34 88 GLN A C 1
ATOM 703 O O . GLN A 1 88 ? -9.332 1.952 26.747 1.00 39.34 88 GLN A O 1
#

Foldseek 3Di:
DVQVVVQVVVQVVVLVVDPLNFGKTKDADPVPRDIWMWTKEQEADPPDDCPRPRRYDYQVVVCVVPVDRDDHRDIDIDTDPDPPPPPD

Secondary structure (DSSP, 8-state):
-HHHHHHHHHHHHHHHHSTT--EEEEEE-TTT--EEEEEEEEEE-TTS--S-TTTEEEHHHHHHHHSS-PPTT-EEEEEE--------

Radius of gyration: 14.76 Å; chains: 1; bounding box: 38×31×41 Å